Protein AF-A0A0F9CSI6-F1 (afdb_monomer)

Nearest PDB structures (foldseek):
  2dju-assembly1_A  TM=5.376E-01  e=1.539E+00  Homo sapiens
  8oe0-assembly1_D  TM=5.658E-01  e=5.047E+00  Mus musculus
  5eiv-assembly1_B  TM=4.248E-01  e=2.475E+00  Homo sapiens
  5eiq-assembly1_A  TM=4.488E-01  e=3.980E+00  Homo sapiens
  8odz-assembly1_D  TM=4.877E-01  e=4.482E+00  Mus musculus

pLDDT: mean 83.62, std 13.26, range [45.41, 95.31]

Solvent-accessible surface area (backbone atoms only — not comparable to full-atom values): 5290 Å² total; per-residue (Å²): 118,24,17,38,31,37,36,32,24,47,68,94,55,94,52,77,79,44,76,47,65,46,82,37,68,68,44,69,76,52,68,69,64,51,40,55,59,34,45,78,69,47,28,41,72,46,77,87,66,98,81,69,70,75,83,77,36,54,25,36,32,42,34,29,15,8,73,34,77,88,47,65,60,69,47,83,31,63,81,43,78,37,38,22,30,76,53,78,78,83,82,117

Sequence (92 aa):
MGWTIVRLEHVGDAGVVAQYAKRSRLTDPRWAFVSELLSGRGYELGPIVGLTPKVDWPFAAYVYTSPRKDGYGRAGSQLHRWPVRLMD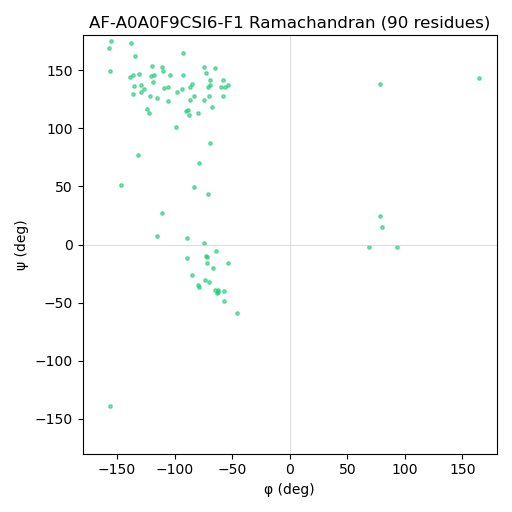WRAA

Foldseek 3Di:
DAWKKKFKDFVPDPDGPDIDIDDDPLEADDPVVVQVRVVVVQKHWDDPDDDDDCVQFGMKIFIATDRDRVRPDGSPYDTDITGMDGHPPVPD

Mean predicted aligned error: 6.28 Å

Structure (mmCIF, N/CA/C/O backbone):
data_AF-A0A0F9CSI6-F1
#
_entry.id   AF-A0A0F9CSI6-F1
#
loop_
_atom_site.group_PDB
_atom_site.id
_atom_site.type_symbol
_atom_site.label_atom_id
_atom_site.label_alt_id
_atom_site.label_comp_id
_atom_site.label_asym_id
_atom_site.label_entity_id
_atom_site.label_seq_id
_atom_site.pdbx_PDB_ins_code
_atom_site.Cartn_x
_atom_site.Cartn_y
_atom_site.Cartn_z
_atom_site.occupancy
_atom_site.B_iso_or_equiv
_atom_site.auth_seq_id
_atom_site.auth_comp_id
_atom_site.auth_asym_id
_atom_site.auth_atom_id
_atom_site.pdbx_PDB_model_num
ATOM 1 N N . MET A 1 1 ? 12.031 -10.129 -11.373 1.00 84.75 1 MET A N 1
ATOM 2 C CA . MET A 1 1 ? 11.064 -10.115 -10.245 1.00 84.75 1 MET A CA 1
ATOM 3 C C . MET A 1 1 ? 11.368 -8.934 -9.336 1.00 84.75 1 MET A C 1
ATOM 5 O O . MET A 1 1 ? 12.502 -8.477 -9.346 1.00 84.75 1 MET A O 1
ATOM 9 N N . GLY A 1 2 ? 10.401 -8.468 -8.544 1.00 91.25 2 GLY A N 1
ATOM 10 C CA . GLY A 1 2 ? 10.620 -7.422 -7.544 1.00 91.25 2 GLY A CA 1
ATOM 11 C C . GLY A 1 2 ? 9.586 -7.477 -6.428 1.00 91.25 2 GLY A C 1
ATOM 12 O O . GLY A 1 2 ? 9.266 -8.564 -5.939 1.00 91.25 2 GLY A O 1
ATOM 13 N N . TRP A 1 3 ? 9.110 -6.314 -6.010 1.00 93.94 3 TRP A N 1
ATOM 14 C CA . TRP A 1 3 ? 8.230 -6.141 -4.864 1.00 93.94 3 TRP A CA 1
ATOM 15 C C . TRP A 1 3 ? 7.096 -5.195 -5.211 1.00 93.94 3 TRP A C 1
ATOM 17 O O . TRP A 1 3 ? 7.340 -4.139 -5.781 1.00 93.94 3 TRP A O 1
ATOM 27 N N . THR A 1 4 ? 5.878 -5.538 -4.813 1.00 94.44 4 THR A N 1
ATOM 28 C CA . THR A 1 4 ? 4.788 -4.573 -4.690 1.00 94.44 4 THR A CA 1
ATOM 29 C C . THR A 1 4 ? 4.877 -3.967 -3.304 1.00 94.44 4 THR A C 1
ATOM 31 O O . THR A 1 4 ? 4.892 -4.694 -2.309 1.00 94.44 4 THR A O 1
ATOM 34 N N . ILE A 1 5 ? 4.952 -2.646 -3.269 1.00 95.31 5 ILE A N 1
ATOM 35 C CA . ILE A 1 5 ? 5.041 -1.830 -2.071 1.00 95.31 5 ILE A CA 1
ATOM 36 C C . ILE A 1 5 ? 3.690 -1.165 -1.859 1.00 95.31 5 ILE A C 1
ATOM 38 O O . ILE A 1 5 ? 3.104 -0.648 -2.810 1.00 95.31 5 ILE A O 1
ATOM 42 N N . VAL A 1 6 ? 3.219 -1.177 -0.618 1.00 95.06 6 VAL A N 1
ATOM 43 C CA . VAL A 1 6 ? 2.038 -0.443 -0.168 1.00 95.06 6 VAL A CA 1
ATOM 44 C C . VAL A 1 6 ? 2.465 0.437 0.993 1.00 95.06 6 VAL A C 1
ATOM 46 O O . VAL A 1 6 ? 2.890 -0.085 2.023 1.00 95.06 6 VAL A O 1
ATOM 49 N N . ARG A 1 7 ? 2.372 1.756 0.832 1.00 94.19 7 ARG A N 1
ATOM 50 C CA . ARG A 1 7 ? 2.555 2.725 1.918 1.00 94.19 7 ARG A CA 1
ATOM 51 C C . ARG A 1 7 ? 1.200 3.271 2.319 1.00 94.19 7 ARG A C 1
ATOM 53 O O . ARG A 1 7 ? 0.487 3.783 1.463 1.00 94.19 7 ARG A O 1
ATOM 60 N N . LEU A 1 8 ? 0.849 3.133 3.589 1.00 92.75 8 LEU A N 1
ATOM 61 C CA . LEU A 1 8 ? -0.358 3.718 4.152 1.00 92.75 8 LEU A CA 1
ATOM 62 C C . LEU A 1 8 ? -0.026 5.070 4.766 1.00 92.75 8 LEU A C 1
ATOM 64 O O . LEU A 1 8 ? 0.937 5.183 5.522 1.00 92.75 8 LEU A O 1
ATOM 68 N N . GLU A 1 9 ? -0.855 6.060 4.470 1.00 92.12 9 GLU A N 1
ATOM 69 C CA . GLU A 1 9 ? -0.809 7.398 5.061 1.00 92.12 9 GLU A CA 1
ATOM 70 C C . GLU A 1 9 ? -2.213 7.784 5.530 1.00 92.12 9 GLU A C 1
ATOM 72 O O . G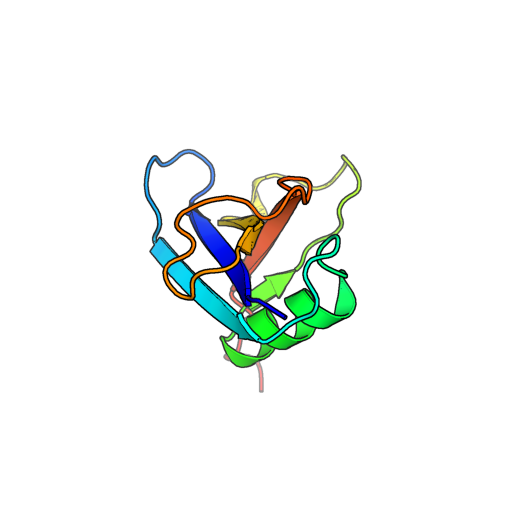LU A 1 9 ? -3.201 7.389 4.901 1.00 92.12 9 GLU A O 1
ATOM 77 N N . HIS A 1 10 ? -2.322 8.554 6.613 1.00 87.31 10 HIS A N 1
ATOM 78 C CA . HIS A 1 10 ? -3.598 9.165 6.985 1.00 87.31 10 HIS A CA 1
ATOM 79 C C . HIS A 1 10 ? -3.978 10.245 5.971 1.00 87.31 10 HIS A C 1
ATOM 81 O O 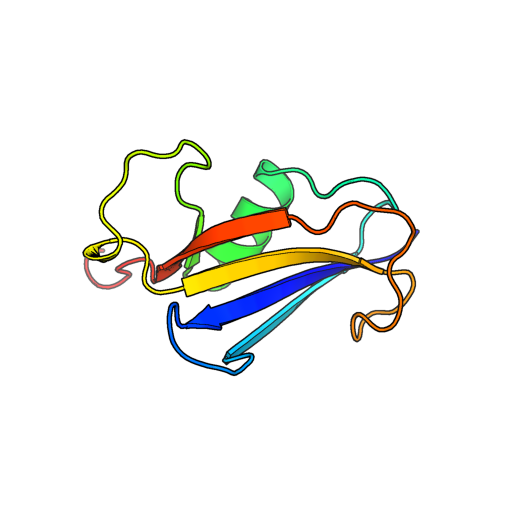. HIS A 1 10 ? -3.151 11.048 5.542 1.00 87.31 10 HIS A O 1
ATOM 87 N N . VAL A 1 11 ? -5.248 10.290 5.576 1.00 83.50 11 VAL A N 1
ATOM 88 C CA . VAL A 1 11 ? -5.725 11.345 4.679 1.00 83.50 11 VAL A CA 1
ATOM 89 C C . VAL A 1 11 ? -5.682 12.687 5.412 1.00 83.50 11 VAL A C 1
ATOM 91 O O . VAL A 1 11 ? -6.400 12.887 6.384 1.00 83.50 11 VAL A O 1
ATOM 94 N N . GLY A 1 12 ? -4.882 13.625 4.901 1.00 78.50 12 GLY A N 1
ATOM 95 C CA . GLY A 1 12 ? -4.752 14.973 5.469 1.00 78.50 12 GLY A CA 1
ATOM 96 C C . GLY A 1 12 ? -3.610 15.132 6.473 1.00 78.50 12 GLY A C 1
ATOM 97 O O . GLY A 1 12 ? -3.381 16.251 6.921 1.00 78.50 12 GLY A O 1
ATOM 98 N N . ASP A 1 13 ? -2.877 14.058 6.769 1.00 78.12 13 ASP A N 1
ATOM 99 C CA . ASP A 1 13 ? -1.636 14.096 7.541 1.00 78.12 13 ASP A CA 1
ATOM 100 C C . ASP A 1 13 ? -0.438 13.766 6.636 1.00 78.12 13 ASP A C 1
ATOM 102 O O . ASP A 1 13 ? -0.575 13.074 5.623 1.00 78.12 13 ASP A O 1
ATOM 106 N N . ALA A 1 14 ? 0.740 14.273 6.984 1.00 69.88 14 ALA A N 1
ATOM 107 C CA . ALA A 1 14 ? 1.981 13.983 6.285 1.00 69.88 14 ALA A CA 1
ATOM 108 C C . ALA A 1 14 ? 2.749 12.894 7.045 1.00 69.88 14 ALA A C 1
ATOM 110 O O . ALA A 1 14 ? 3.432 13.172 8.027 1.00 69.88 14 ALA A O 1
ATOM 111 N N . GLY A 1 15 ? 2.683 11.646 6.575 1.00 76.25 15 GLY A N 1
ATOM 112 C CA . GLY A 1 15 ? 3.475 10.569 7.168 1.00 76.25 15 GLY A CA 1
ATOM 113 C C . GLY A 1 15 ? 3.025 9.163 6.792 1.00 76.25 15 GLY A C 1
ATOM 114 O O . GLY A 1 15 ? 1.833 8.871 6.699 1.00 76.25 15 GLY A O 1
ATOM 115 N N . VAL A 1 16 ? 4.004 8.269 6.620 1.00 82.88 16 VAL A N 1
ATOM 116 C CA . VAL A 1 16 ? 3.762 6.835 6.417 1.00 82.88 16 VAL A CA 1
ATOM 117 C C . VAL A 1 16 ? 3.487 6.184 7.769 1.00 82.88 16 VAL A C 1
ATOM 119 O O . VAL A 1 16 ? 4.389 6.071 8.596 1.00 82.88 16 VAL A O 1
ATOM 122 N N . VAL A 1 17 ? 2.259 5.709 7.971 1.00 88.38 17 VAL A N 1
ATOM 123 C CA . VAL A 1 17 ? 1.862 4.987 9.192 1.00 88.38 17 VAL A CA 1
ATOM 124 C C . VAL A 1 17 ? 2.193 3.502 9.130 1.00 88.38 17 VAL A C 1
ATOM 126 O O . VAL A 1 17 ? 2.400 2.862 10.157 1.00 88.38 17 VAL A O 1
ATOM 129 N N . ALA A 1 18 ? 2.264 2.941 7.922 1.00 90.81 18 ALA A N 1
ATOM 130 C CA . ALA A 1 18 ? 2.677 1.562 7.713 1.00 90.81 18 ALA A CA 1
ATOM 131 C C . ALA A 1 18 ? 3.219 1.349 6.297 1.00 90.81 18 ALA A C 1
ATOM 133 O O . ALA A 1 18 ? 2.763 1.971 5.337 1.00 90.81 18 ALA A O 1
ATOM 134 N N . GLN A 1 19 ? 4.161 0.415 6.159 1.00 94.12 19 GLN A N 1
ATOM 135 C CA . GLN A 1 19 ? 4.644 -0.048 4.862 1.00 94.12 19 GLN A CA 1
ATOM 136 C C . GLN A 1 19 ? 4.601 -1.573 4.788 1.00 94.12 19 GLN A C 1
ATOM 138 O O . GLN A 1 19 ? 5.140 -2.271 5.648 1.00 94.12 19 GLN A O 1
ATOM 143 N N . TYR A 1 20 ? 4.030 -2.088 3.704 1.00 94.44 20 TYR A N 1
ATOM 144 C CA . TYR A 1 20 ? 3.990 -3.511 3.400 1.00 94.44 20 TYR A CA 1
ATOM 145 C C . TYR A 1 20 ? 4.671 -3.795 2.066 1.00 94.44 20 TYR A C 1
ATOM 147 O O . TYR A 1 20 ? 4.591 -3.005 1.126 1.00 94.44 20 TYR A O 1
ATOM 155 N N . ALA A 1 21 ? 5.331 -4.949 1.982 1.00 93.12 21 ALA A N 1
ATOM 156 C CA . ALA A 1 21 ? 5.993 -5.410 0.771 1.00 93.12 21 ALA A CA 1
ATOM 157 C C . ALA A 1 21 ? 5.705 -6.897 0.542 1.00 93.12 21 ALA A C 1
ATOM 159 O O . ALA A 1 21 ? 5.915 -7.721 1.436 1.00 93.12 21 ALA A O 1
ATOM 160 N N . LYS A 1 22 ? 5.269 -7.252 -0.671 1.00 93.88 22 LYS A N 1
ATOM 161 C CA . LYS A 1 22 ? 5.065 -8.644 -1.111 1.00 93.88 22 LYS A CA 1
ATOM 162 C C . LYS A 1 22 ? 5.770 -8.852 -2.451 1.00 93.88 22 LYS A C 1
ATOM 164 O O . LYS A 1 22 ? 5.732 -7.975 -3.314 1.00 93.88 22 LYS A O 1
ATOM 169 N N . ARG A 1 23 ? 6.455 -9.990 -2.617 1.00 92.62 23 ARG A N 1
ATOM 170 C CA . ARG A 1 23 ? 7.143 -10.339 -3.874 1.00 92.62 23 ARG A CA 1
ATOM 171 C C . ARG A 1 23 ? 6.136 -10.392 -5.024 1.00 92.62 23 ARG A C 1
ATOM 173 O O . ARG A 1 23 ? 5.068 -10.979 -4.877 1.00 92.62 23 ARG A O 1
ATOM 180 N N . SER A 1 24 ? 6.493 -9.807 -6.163 1.00 88.00 24 SER A N 1
ATOM 181 C CA . SER A 1 24 ? 5.626 -9.742 -7.343 1.00 88.00 24 SER A CA 1
ATOM 182 C C . SER A 1 24 ? 6.428 -9.579 -8.643 1.00 88.00 24 SER A C 1
ATOM 184 O O . SER A 1 24 ? 7.663 -9.462 -8.650 1.00 88.00 24 SER A O 1
ATOM 186 N N . ARG A 1 25 ? 5.725 -9.615 -9.781 1.00 87.19 25 ARG A N 1
ATOM 187 C CA . ARG A 1 25 ? 6.287 -9.205 -11.076 1.00 87.19 25 ARG A CA 1
ATOM 188 C C . ARG A 1 25 ? 6.420 -7.677 -11.101 1.00 87.19 25 ARG A C 1
ATOM 190 O O . ARG A 1 25 ? 5.619 -6.983 -10.488 1.00 87.19 25 ARG A O 1
ATOM 197 N N . LEU A 1 26 ? 7.434 -7.170 -11.805 1.00 83.00 26 LEU A N 1
ATOM 198 C CA . LEU A 1 26 ? 7.645 -5.730 -12.003 1.00 83.00 26 LEU A CA 1
ATOM 199 C C . LEU A 1 26 ? 6.699 -5.219 -13.095 1.00 83.00 26 LEU A C 1
ATOM 201 O O . LEU A 1 26 ? 7.103 -4.977 -14.225 1.00 83.00 26 LEU A O 1
ATOM 205 N N . THR A 1 27 ? 5.418 -5.179 -12.762 1.00 85.75 27 THR A N 1
ATOM 206 C CA . THR A 1 27 ? 4.314 -4.701 -13.599 1.00 85.75 27 THR A CA 1
ATOM 207 C C . THR A 1 27 ? 3.392 -3.870 -12.722 1.00 85.75 27 THR A C 1
ATOM 209 O O . THR A 1 27 ? 3.553 -3.872 -11.502 1.00 85.75 27 THR A O 1
ATOM 212 N N . ASP A 1 28 ? 2.387 -3.216 -13.296 1.00 83.56 28 ASP A N 1
ATOM 213 C CA . ASP A 1 28 ? 1.448 -2.463 -12.470 1.00 83.56 28 ASP A CA 1
ATOM 214 C C . ASP A 1 28 ? 0.782 -3.349 -11.391 1.00 83.56 28 ASP A C 1
ATOM 216 O O . ASP A 1 28 ? 0.399 -4.501 -11.668 1.00 83.56 28 ASP A O 1
ATOM 220 N N . PRO A 1 29 ? 0.693 -2.857 -10.139 1.00 86.69 29 PRO A N 1
ATOM 221 C C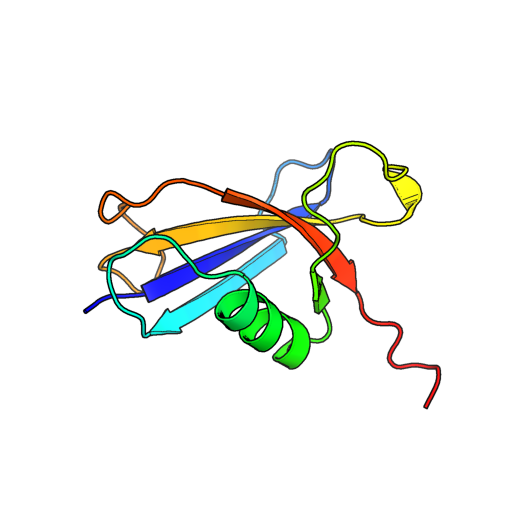A . PRO A 1 29 ? 0.047 -3.566 -9.043 1.00 86.69 29 PRO A CA 1
ATOM 222 C C . PRO A 1 29 ? -1.415 -3.881 -9.362 1.00 86.69 29 PRO A C 1
ATOM 224 O O . PRO A 1 29 ? -2.205 -3.001 -9.692 1.00 86.69 29 PRO A O 1
ATOM 227 N N . ARG A 1 30 ? -1.806 -5.149 -9.212 1.00 89.50 30 ARG A N 1
ATOM 228 C CA . ARG A 1 30 ? -3.196 -5.573 -9.422 1.00 89.50 30 ARG A CA 1
ATOM 229 C C . ARG A 1 30 ? -4.024 -5.371 -8.159 1.00 89.50 30 ARG A C 1
ATOM 231 O O . ARG A 1 30 ? -3.587 -5.766 -7.080 1.00 89.50 30 ARG A O 1
ATOM 238 N N . TRP A 1 31 ? -5.250 -4.876 -8.327 1.00 90.19 31 TRP A N 1
ATOM 239 C CA . TRP A 1 31 ? -6.227 -4.677 -7.250 1.00 90.19 31 TRP A CA 1
ATOM 240 C C . TRP A 1 31 ? -6.333 -5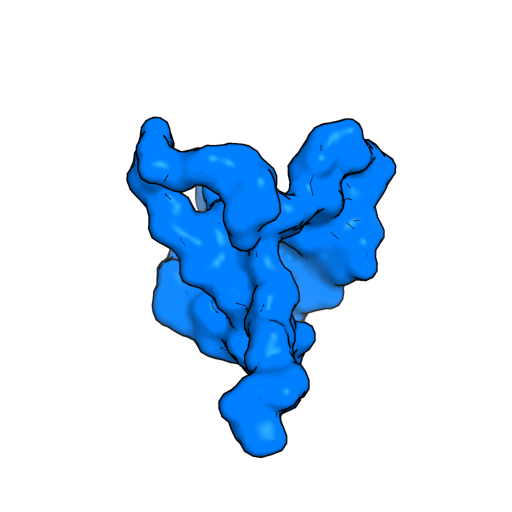.875 -6.301 1.00 90.19 31 TRP A C 1
ATOM 242 O O . TRP A 1 31 ? -6.040 -5.758 -5.117 1.00 90.19 31 TRP A O 1
ATOM 252 N N . ALA A 1 32 ? -6.673 -7.052 -6.840 1.00 90.31 32 ALA A N 1
ATOM 253 C CA . ALA A 1 32 ? -6.896 -8.263 -6.051 1.00 90.31 32 ALA A CA 1
ATOM 254 C C . ALA A 1 32 ? -5.674 -8.653 -5.201 1.00 90.31 32 ALA A C 1
ATOM 256 O O . ALA A 1 32 ? -5.814 -9.011 -4.037 1.00 90.31 32 ALA A O 1
ATOM 257 N N . PHE A 1 33 ? -4.469 -8.513 -5.761 1.00 92.00 33 PHE A N 1
ATOM 258 C CA . PHE A 1 33 ? -3.225 -8.838 -5.062 1.00 92.00 33 PHE A CA 1
ATOM 259 C C . PHE A 1 33 ? -2.979 -7.921 -3.858 1.00 92.00 33 PHE A C 1
ATOM 261 O O . PHE A 1 33 ? -2.492 -8.355 -2.816 1.00 92.00 33 PHE A O 1
ATOM 268 N N . VAL A 1 34 ? -3.293 -6.637 -4.007 1.00 92.44 34 VAL A N 1
ATOM 269 C CA . VAL A 1 34 ? -3.092 -5.637 -2.955 1.00 92.44 34 VAL A CA 1
ATOM 270 C C . VAL A 1 34 ? -4.214 -5.705 -1.925 1.00 92.44 34 VAL A C 1
ATOM 272 O O . VAL A 1 34 ? -3.942 -5.551 -0.740 1.00 92.44 34 VAL A O 1
ATOM 275 N N . SER A 1 35 ? -5.440 -6.012 -2.359 1.00 92.31 35 SER A N 1
ATOM 276 C CA . SER A 1 35 ? -6.575 -6.288 -1.478 1.00 92.31 35 SER A CA 1
ATOM 277 C C . SER A 1 35 ? -6.257 -7.442 -0.533 1.00 92.31 35 SER A C 1
ATOM 279 O O . SER A 1 35 ? -6.423 -7.295 0.669 1.00 92.31 35 SER A O 1
ATOM 281 N N . GLU A 1 36 ? -5.736 -8.554 -1.059 1.00 92.38 36 GLU A N 1
ATOM 282 C CA . GLU A 1 36 ? -5.307 -9.713 -0.265 1.00 92.38 36 GLU A CA 1
ATOM 283 C C . GLU A 1 36 ? -4.164 -9.358 0.705 1.00 92.38 36 GLU A C 1
ATOM 285 O O . GLU A 1 36 ? -4.140 -9.793 1.856 1.00 92.38 36 GLU A O 1
ATOM 290 N N . LEU A 1 37 ? -3.197 -8.546 0.254 1.00 92.50 37 LEU A N 1
ATOM 291 C CA . LEU A 1 37 ? -2.088 -8.096 1.098 1.00 92.50 37 LEU A CA 1
ATOM 292 C C . LEU A 1 37 ? -2.574 -7.242 2.279 1.00 92.50 37 LEU A C 1
ATOM 294 O O . LEU A 1 37 ? -2.054 -7.390 3.383 1.00 92.50 37 LEU A O 1
ATOM 298 N N . LEU A 1 38 ? -3.533 -6.347 2.046 1.00 92.38 38 LEU A N 1
ATOM 299 C CA . LEU A 1 38 ? -4.070 -5.440 3.059 1.00 92.38 38 LEU A CA 1
ATOM 300 C C . LEU A 1 38 ? -5.080 -6.122 3.986 1.00 92.38 38 LEU A C 1
ATOM 302 O O . LEU A 1 38 ? -5.031 -5.885 5.192 1.00 92.38 38 LEU A O 1
ATOM 306 N N . SER A 1 39 ? -5.909 -7.035 3.476 1.00 91.69 39 SER A N 1
ATOM 307 C CA . SER A 1 39 ? -6.853 -7.794 4.306 1.00 91.69 39 SER A CA 1
ATOM 308 C C . SER A 1 39 ? -6.126 -8.656 5.336 1.00 91.69 39 SER A C 1
ATOM 310 O O . SER A 1 39 ? -6.509 -8.678 6.502 1.00 91.69 39 SER A O 1
ATOM 312 N N . GLY A 1 40 ? -4.992 -9.265 4.965 1.00 89.56 40 GLY A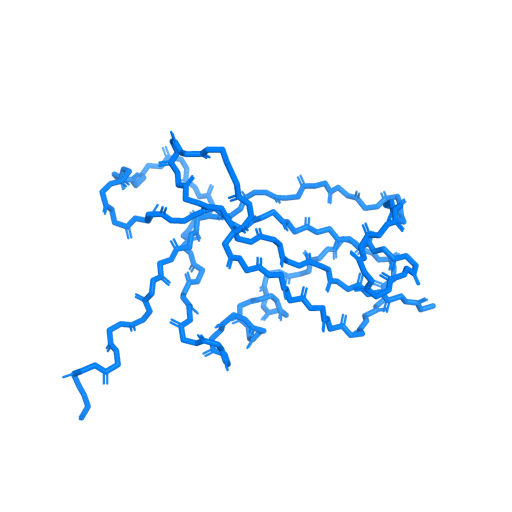 N 1
ATOM 313 C CA . GLY A 1 40 ? -4.111 -9.975 5.904 1.00 89.56 40 GLY A CA 1
ATOM 314 C C . GLY A 1 40 ? -3.470 -9.084 6.981 1.00 89.56 40 GLY A C 1
ATOM 315 O O . GLY A 1 40 ? -2.776 -9.586 7.865 1.00 89.56 40 GLY A O 1
ATOM 316 N N . ARG A 1 41 ? -3.666 -7.763 6.907 1.00 90.69 41 ARG A N 1
ATOM 317 C CA . ARG A 1 41 ? -3.212 -6.761 7.881 1.00 90.69 41 ARG A CA 1
ATOM 318 C C . ARG A 1 41 ? -4.372 -6.048 8.583 1.00 90.69 41 ARG A C 1
ATOM 320 O O . ARG A 1 41 ? -4.113 -5.113 9.330 1.00 90.69 41 ARG A O 1
ATOM 327 N N . GLY A 1 42 ? -5.613 -6.487 8.363 1.00 91.56 42 GLY A N 1
ATOM 328 C CA . GLY A 1 42 ? -6.805 -5.871 8.950 1.00 91.56 42 GLY A CA 1
ATOM 329 C C . GLY A 1 42 ? -7.253 -4.591 8.244 1.00 91.56 42 GLY A C 1
ATOM 330 O O . GLY A 1 42 ? -7.899 -3.754 8.866 1.00 91.56 42 GLY A O 1
ATOM 331 N N . TYR A 1 43 ? -6.909 -4.418 6.965 1.00 92.12 43 TYR A N 1
ATOM 332 C CA . TYR A 1 43 ? -7.316 -3.266 6.162 1.00 92.12 43 TYR A CA 1
ATOM 333 C C . TYR A 1 43 ? -8.182 -3.678 4.976 1.00 92.12 43 TYR A C 1
ATOM 335 O O . TYR A 1 43 ? -7.950 -4.701 4.335 1.00 92.12 43 TYR A O 1
ATOM 343 N N . GLU A 1 44 ? -9.130 -2.819 4.632 1.00 91.75 44 GLU A N 1
ATOM 344 C CA . GLU A 1 44 ? -10.001 -2.950 3.469 1.00 91.75 44 GLU A CA 1
ATOM 345 C C . GLU A 1 44 ? -9.633 -1.903 2.414 1.00 91.75 44 GLU A C 1
ATOM 347 O O . GLU A 1 44 ? -9.437 -0.732 2.744 1.00 91.75 44 GLU A O 1
ATOM 352 N N . LEU A 1 45 ? -9.539 -2.320 1.146 1.00 90.06 45 LEU A N 1
ATOM 353 C CA . LEU A 1 45 ? -9.412 -1.412 0.003 1.00 90.06 45 LEU A CA 1
ATOM 354 C C . LEU A 1 45 ? -10.794 -0.900 -0.423 1.00 90.06 45 LEU A C 1
ATOM 356 O O . LEU A 1 45 ? -11.683 -1.699 -0.710 1.00 90.06 45 LEU A O 1
ATOM 360 N N . GLY A 1 46 ? -10.948 0.416 -0.536 1.00 86.81 46 GLY A N 1
ATOM 361 C CA . GLY A 1 46 ? -12.192 1.063 -0.955 1.00 86.81 46 GLY A CA 1
ATOM 362 C C . GLY A 1 46 ? -12.288 1.327 -2.456 1.00 86.81 46 GLY A C 1
ATOM 363 O O . GLY A 1 46 ? -11.285 1.311 -3.154 1.00 86.81 46 GLY A O 1
ATOM 364 N N . PRO A 1 47 ? -13.474 1.623 -2.997 1.00 79.50 47 PRO A N 1
ATOM 365 C CA . PRO A 1 47 ? -13.664 1.806 -4.437 1.00 79.50 47 PRO A CA 1
ATOM 366 C C . PRO A 1 47 ? -12.773 2.921 -5.029 1.00 79.50 47 PRO A C 1
ATOM 368 O O . PRO A 1 47 ? -12.601 3.981 -4.437 1.00 79.50 47 PRO A O 1
ATOM 371 N N . ILE A 1 48 ? -12.240 2.706 -6.242 1.00 72.31 48 ILE A N 1
ATOM 372 C CA . ILE A 1 48 ? -11.395 3.684 -6.972 1.00 72.31 48 ILE A CA 1
ATOM 373 C C . ILE A 1 48 ? -12.226 4.876 -7.508 1.00 72.31 48 ILE A C 1
ATOM 375 O O . ILE A 1 48 ? -11.677 5.909 -7.887 1.00 72.31 48 ILE A O 1
ATOM 379 N N . VAL A 1 49 ? -13.557 4.750 -7.562 1.00 57.78 49 VAL A N 1
ATOM 380 C CA . VAL A 1 49 ? -14.446 5.678 -8.282 1.00 57.78 49 VAL A CA 1
ATOM 381 C C . VAL A 1 49 ? -14.844 6.879 -7.413 1.00 57.78 49 VAL A C 1
ATOM 383 O O . VAL A 1 49 ? -15.202 6.734 -6.247 1.00 57.78 49 VAL A O 1
ATOM 386 N N . GLY A 1 50 ? -14.786 8.073 -8.012 1.00 55.06 50 GLY A N 1
ATOM 387 C CA . GLY A 1 50 ? -14.749 9.394 -7.370 1.00 55.06 50 GLY A CA 1
ATOM 388 C C . GLY A 1 50 ? -16.017 9.909 -6.680 1.00 55.06 50 GLY A C 1
ATOM 389 O O . GLY A 1 50 ? -16.329 11.085 -6.828 1.00 55.06 50 GLY A O 1
ATOM 390 N N . LEU A 1 51 ? -16.734 9.085 -5.915 1.00 46.34 51 LEU A N 1
ATOM 391 C CA . LEU A 1 51 ? -17.956 9.493 -5.207 1.00 46.34 51 LEU A CA 1
ATOM 392 C C . LEU A 1 51 ? -18.136 8.763 -3.866 1.00 46.34 51 LEU A C 1
ATOM 394 O O . LEU A 1 51 ? -19.187 8.185 -3.615 1.00 46.34 51 LEU A O 1
ATOM 398 N N . THR A 1 52 ? -17.133 8.743 -2.984 1.00 50.91 52 THR A N 1
ATOM 399 C CA . THR A 1 52 ? -17.357 8.261 -1.604 1.00 50.91 52 THR A CA 1
ATOM 400 C C . THR A 1 52 ? -16.894 9.309 -0.589 1.00 50.91 52 THR A C 1
ATOM 402 O O . THR A 1 52 ? -15.818 9.887 -0.787 1.00 50.91 52 THR A O 1
ATOM 405 N N . PRO A 1 53 ? -17.689 9.618 0.457 1.00 50.91 53 PRO A N 1
ATOM 406 C CA . PRO A 1 53 ? -17.335 10.618 1.457 1.00 50.91 53 PRO A CA 1
ATOM 407 C C . PRO A 1 53 ? -15.958 10.323 2.054 1.00 50.91 53 PRO A C 1
ATOM 409 O O . PRO A 1 53 ? -15.657 9.186 2.410 1.00 50.91 53 PRO A O 1
ATOM 412 N N . LYS A 1 54 ? -15.131 11.364 2.225 1.00 55.34 54 LYS A N 1
ATOM 413 C CA . LYS A 1 54 ? -13.816 11.280 2.894 1.00 55.34 54 LYS A CA 1
ATOM 414 C C . LYS A 1 54 ? -13.880 10.654 4.300 1.00 55.34 54 LYS A C 1
ATOM 416 O O . LYS A 1 54 ? -12.843 10.286 4.834 1.00 55.34 54 LYS A O 1
ATOM 421 N N . VAL A 1 55 ? -15.075 10.570 4.888 1.00 57.84 55 VAL A N 1
ATOM 422 C CA . VAL A 1 55 ? -15.317 10.112 6.260 1.00 57.84 55 VAL A CA 1
ATOM 423 C C . VAL A 1 55 ? -15.150 8.590 6.406 1.00 57.84 55 VAL A C 1
ATOM 425 O O . VAL A 1 55 ? -14.676 8.151 7.446 1.00 57.84 55 VAL A O 1
ATOM 428 N N . ASP A 1 56 ? -15.425 7.792 5.365 1.00 71.69 56 ASP A N 1
ATOM 429 C CA . ASP A 1 56 ? -15.399 6.317 5.468 1.00 71.69 56 ASP A CA 1
ATOM 430 C C . ASP A 1 56 ? -14.026 5.681 5.176 1.00 71.69 56 ASP A C 1
ATOM 432 O O . ASP A 1 56 ? -13.819 4.494 5.434 1.00 71.69 56 ASP A O 1
ATOM 436 N N . TRP A 1 57 ? -13.073 6.457 4.645 1.00 85.69 57 TRP A N 1
ATOM 437 C CA . TRP A 1 57 ? -11.771 5.962 4.173 1.00 85.69 57 TRP A CA 1
ATOM 438 C C . TRP A 1 57 ? -10.616 6.821 4.709 1.00 85.69 57 TRP A C 1
ATOM 440 O O . TRP A 1 57 ? -10.073 7.660 3.985 1.00 85.69 57 TRP A O 1
ATOM 450 N N . PRO A 1 58 ? -10.234 6.640 5.986 1.00 87.06 58 PRO A N 1
ATOM 451 C CA . PRO A 1 58 ? -9.291 7.521 6.675 1.00 87.06 58 PRO A CA 1
ATOM 452 C C . PRO A 1 58 ? -7.832 7.368 6.221 1.00 87.06 58 PRO A C 1
ATOM 454 O O . PRO A 1 58 ? -6.995 8.192 6.597 1.00 87.06 58 PRO A O 1
ATOM 457 N N . PHE A 1 59 ? -7.508 6.346 5.422 1.00 90.06 59 PHE A N 1
ATOM 458 C CA . PHE A 1 59 ? -6.159 6.096 4.920 1.00 90.06 59 PHE A CA 1
ATOM 459 C C . PHE A 1 59 ? -6.096 6.138 3.391 1.00 90.06 59 PHE A C 1
ATOM 461 O O . PHE A 1 59 ? -7.055 5.825 2.683 1.00 90.06 59 PHE A O 1
ATOM 468 N N . ALA A 1 60 ? -4.916 6.465 2.873 1.00 90.88 60 ALA A N 1
ATOM 469 C CA . ALA A 1 60 ? -4.551 6.293 1.478 1.00 90.88 60 ALA A CA 1
ATOM 470 C C . AL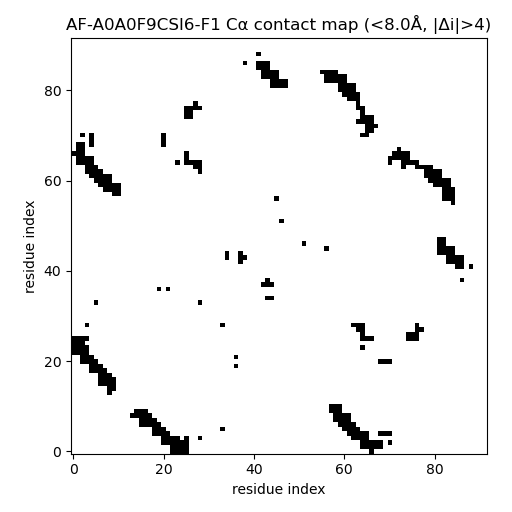A A 1 60 ? -3.417 5.265 1.362 1.00 90.88 60 ALA A C 1
ATOM 472 O O . ALA A 1 60 ? -2.370 5.415 1.987 1.00 90.88 60 ALA A O 1
ATOM 473 N N . ALA A 1 61 ? -3.613 4.240 0.533 1.00 92.94 61 ALA A N 1
ATOM 474 C CA . ALA A 1 61 ? -2.571 3.320 0.101 1.00 92.94 61 ALA A CA 1
ATOM 475 C C . ALA A 1 61 ? -1.902 3.835 -1.170 1.00 92.94 61 ALA A C 1
ATOM 477 O O . ALA A 1 61 ? -2.514 3.862 -2.239 1.00 92.94 61 ALA A O 1
ATOM 478 N N . TYR A 1 62 ? -0.624 4.174 -1.065 1.00 92.50 62 TYR A N 1
ATOM 479 C CA . TYR A 1 62 ? 0.252 4.414 -2.200 1.00 92.50 62 TYR A CA 1
ATOM 480 C C . TYR A 1 62 ? 0.893 3.105 -2.631 1.00 92.50 62 TYR A C 1
ATOM 482 O O . TYR A 1 62 ? 1.659 2.494 -1.880 1.00 92.50 62 TYR A O 1
ATOM 490 N N . VAL A 1 63 ? 0.572 2.672 -3.844 1.00 93.50 63 VAL A N 1
ATOM 491 C CA . VAL A 1 63 ? 0.915 1.347 -4.347 1.00 93.50 63 VAL A CA 1
ATOM 492 C C . VAL A 1 63 ? 1.763 1.464 -5.599 1.00 93.50 63 VAL A C 1
ATOM 494 O O . VAL A 1 63 ? 1.392 2.140 -6.557 1.00 93.50 63 VAL A O 1
ATOM 497 N N . TYR A 1 64 ? 2.907 0.790 -5.601 1.00 93.31 64 TYR A N 1
ATOM 498 C CA . TYR A 1 64 ? 3.819 0.746 -6.741 1.00 93.31 64 TYR A CA 1
ATOM 499 C C . TYR A 1 64 ? 4.697 -0.505 -6.676 1.00 93.31 64 TYR A C 1
ATOM 501 O O . TYR A 1 64 ? 4.729 -1.205 -5.663 1.00 93.31 64 TYR A O 1
ATOM 509 N N . THR A 1 65 ? 5.428 -0.802 -7.749 1.00 93.50 65 THR A N 1
ATOM 510 C CA . THR A 1 65 ? 6.453 -1.848 -7.741 1.00 93.50 65 THR A CA 1
ATOM 511 C C . THR A 1 65 ? 7.863 -1.284 -7.673 1.00 93.50 65 THR A C 1
ATOM 513 O O . THR A 1 65 ? 8.176 -0.227 -8.225 1.00 93.50 65 THR A O 1
ATOM 516 N N . SER A 1 66 ? 8.734 -2.009 -6.981 1.00 92.38 66 SER A N 1
ATOM 517 C CA . SER A 1 66 ? 10.130 -1.662 -6.755 1.00 92.38 66 SER A CA 1
ATOM 518 C C . SER A 1 66 ? 11.015 -2.894 -6.958 1.00 92.38 66 SER A C 1
ATOM 520 O O . SER A 1 66 ? 10.604 -4.012 -6.626 1.00 92.38 66 SER A O 1
ATOM 522 N N . PRO A 1 67 ? 12.250 -2.741 -7.470 1.00 92.75 67 PRO A N 1
ATOM 523 C CA . PRO A 1 67 ? 13.218 -3.833 -7.439 1.00 92.75 67 PRO A CA 1
ATOM 524 C C . PRO A 1 67 ? 13.658 -4.169 -6.002 1.00 92.75 67 PRO A C 1
ATOM 526 O O . PRO A 1 67 ? 14.126 -5.282 -5.750 1.00 92.75 67 PRO A O 1
ATOM 529 N N . ARG A 1 68 ? 13.481 -3.246 -5.046 1.00 91.38 68 ARG A N 1
ATOM 530 C CA . ARG A 1 68 ? 13.930 -3.377 -3.656 1.00 91.38 68 ARG A CA 1
ATOM 531 C C . ARG A 1 68 ? 12.756 -3.546 -2.690 1.00 91.38 68 ARG A C 1
ATOM 533 O O . ARG A 1 68 ? 11.659 -3.049 -2.920 1.00 91.38 68 ARG A O 1
ATOM 540 N N . LYS A 1 69 ? 12.995 -4.279 -1.598 1.00 91.81 69 LYS A N 1
ATOM 541 C CA . LYS A 1 69 ? 11.970 -4.605 -0.587 1.00 91.81 69 LYS A CA 1
ATOM 542 C C . LYS A 1 69 ? 11.554 -3.390 0.244 1.00 91.81 69 LYS A C 1
ATOM 544 O O . LYS A 1 69 ? 10.415 -3.310 0.685 1.00 91.81 69 LYS A O 1
ATOM 549 N N . ASP A 1 70 ? 12.488 -2.474 0.463 1.00 90.31 70 ASP A N 1
ATOM 550 C CA . ASP A 1 70 ? 12.285 -1.209 1.176 1.00 90.31 70 ASP A CA 1
ATOM 551 C C . ASP A 1 70 ? 11.463 -0.189 0.365 1.00 90.31 70 ASP A C 1
ATOM 553 O O . ASP A 1 70 ? 11.014 0.822 0.904 1.00 90.31 70 ASP A O 1
ATOM 557 N N . GLY A 1 71 ? 11.236 -0.468 -0.921 1.00 86.56 71 GLY A N 1
ATOM 558 C CA . GLY A 1 71 ? 10.524 0.398 -1.844 1.00 86.56 71 GLY A CA 1
ATOM 559 C C . GLY A 1 71 ? 11.356 1.545 -2.406 1.00 86.56 71 GLY A C 1
ATOM 560 O O . GLY A 1 71 ? 10.770 2.475 -2.966 1.00 86.56 71 GLY A O 1
ATOM 561 N N . TYR A 1 72 ? 12.688 1.498 -2.284 1.00 86.12 72 TYR A N 1
ATOM 562 C CA . TYR A 1 72 ? 13.574 2.467 -2.922 1.00 86.12 72 TYR A CA 1
ATOM 563 C C . TYR A 1 72 ? 13.674 2.213 -4.434 1.00 86.12 72 TYR A C 1
ATOM 565 O O . TYR A 1 72 ? 14.046 1.128 -4.889 1.00 86.12 72 TYR A O 1
ATOM 573 N N . GLY A 1 73 ? 13.357 3.247 -5.216 1.00 82.69 73 GLY A N 1
ATOM 574 C CA . GLY A 1 73 ? 13.253 3.183 -6.675 1.00 82.69 73 GLY A CA 1
ATOM 575 C C . GLY A 1 73 ? 11.939 2.549 -7.148 1.00 82.69 73 GLY A C 1
ATOM 576 O O . GLY A 1 73 ? 11.478 1.550 -6.594 1.00 82.69 73 GLY A O 1
ATOM 577 N N . ARG A 1 74 ? 11.331 3.125 -8.193 1.00 79.31 74 ARG A N 1
ATOM 578 C CA . ARG A 1 74 ? 10.141 2.566 -8.857 1.00 79.31 74 ARG A CA 1
ATOM 579 C C . ARG A 1 74 ? 10.568 1.804 -10.104 1.00 79.31 74 ARG A C 1
ATOM 581 O O . ARG A 1 74 ? 11.316 2.334 -10.920 1.00 79.31 74 ARG A O 1
ATOM 588 N N . ALA A 1 75 ? 10.073 0.586 -10.271 1.00 78.19 75 ALA A N 1
ATOM 589 C CA . ALA A 1 75 ? 10.378 -0.263 -11.420 1.00 78.19 75 ALA A CA 1
ATOM 590 C C . ALA A 1 75 ? 9.491 0.061 -12.638 1.00 78.19 75 ALA A C 1
ATOM 592 O O . ALA A 1 75 ? 8.852 -0.828 -13.188 1.00 78.19 75 ALA A O 1
ATOM 593 N N . GLY A 1 76 ? 9.382 1.337 -13.017 1.00 69.75 76 GLY A N 1
ATOM 594 C CA . GLY A 1 76 ? 8.571 1.765 -14.166 1.00 69.75 76 GLY A CA 1
ATOM 595 C C . GLY A 1 76 ? 7.048 1.627 -14.010 1.00 69.75 76 GLY A C 1
ATOM 596 O O . GLY A 1 76 ? 6.328 2.045 -14.908 1.00 69.75 76 GLY A O 1
ATOM 597 N N . SER A 1 77 ? 6.539 1.096 -12.891 1.00 77.25 77 SER A N 1
ATOM 598 C CA . SER A 1 77 ? 5.096 1.041 -12.620 1.00 77.25 77 SER A CA 1
ATOM 599 C C . SER A 1 77 ? 4.530 2.404 -12.241 1.00 77.25 77 SER A C 1
ATOM 601 O O . SER A 1 77 ? 5.214 3.216 -11.601 1.00 77.25 77 SER A O 1
ATOM 603 N N . GLN A 1 78 ? 3.246 2.600 -12.522 1.00 83.19 78 GLN A N 1
ATOM 604 C CA . GLN A 1 78 ? 2.521 3.771 -12.047 1.00 83.19 78 GLN A CA 1
ATOM 605 C C . GLN A 1 78 ? 2.411 3.774 -10.515 1.00 83.19 78 GLN A C 1
ATOM 607 O O . GLN A 1 78 ? 2.448 2.735 -9.851 1.00 83.19 78 GLN A O 1
ATOM 612 N N . LEU A 1 79 ? 2.326 4.979 -9.947 1.00 88.25 79 LEU A N 1
ATOM 613 C CA . LEU A 1 79 ? 1.982 5.159 -8.543 1.00 88.25 79 LEU A CA 1
ATOM 614 C C . LEU A 1 79 ? 0.461 5.225 -8.443 1.00 88.25 79 LEU A C 1
ATOM 616 O O . LEU A 1 79 ? -0.143 6.197 -8.892 1.00 88.25 79 LEU A O 1
ATOM 620 N N . HIS A 1 80 ? -0.144 4.209 -7.843 1.00 89.75 80 HIS A N 1
ATOM 621 C CA . HIS A 1 80 ? -1.574 4.201 -7.566 1.00 89.75 80 HIS A CA 1
ATOM 622 C C . HIS A 1 80 ? -1.840 4.737 -6.166 1.00 89.75 80 HIS A C 1
ATOM 624 O O . HIS A 1 80 ? -1.060 4.497 -5.246 1.00 89.75 80 HIS A O 1
ATOM 630 N N . ARG A 1 81 ? -2.960 5.438 -6.007 1.00 90.50 81 ARG A N 1
ATOM 631 C CA . ARG A 1 81 ? -3.463 5.901 -4.716 1.00 90.50 81 ARG A CA 1
ATOM 632 C C . ARG A 1 81 ? -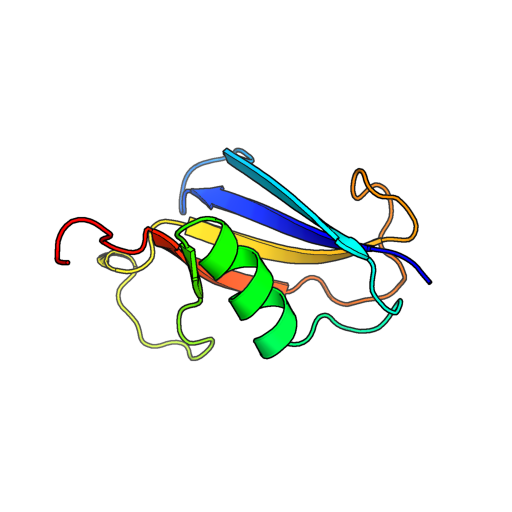4.859 5.335 -4.520 1.00 90.50 81 ARG A C 1
ATOM 634 O O . ARG A 1 81 ? -5.765 5.707 -5.262 1.00 90.50 81 ARG A O 1
ATOM 641 N N . TRP A 1 82 ? -5.023 4.445 -3.549 1.00 90.81 82 TRP A N 1
ATOM 642 C CA . TRP A 1 82 ? -6.297 3.784 -3.267 1.00 90.81 82 TRP A CA 1
ATOM 643 C C . TRP A 1 82 ? -6.786 4.102 -1.854 1.00 90.81 82 TRP A C 1
ATOM 645 O O . TRP A 1 82 ? -5.966 4.164 -0.939 1.00 90.81 82 TRP A O 1
ATOM 655 N N . PRO A 1 83 ? -8.093 4.338 -1.661 1.00 90.75 83 PRO A N 1
ATOM 656 C CA . PRO A 1 83 ? -8.652 4.576 -0.337 1.00 90.75 83 PRO A CA 1
ATOM 657 C C . PRO A 1 83 ? -8.606 3.294 0.497 1.00 90.75 83 PRO A C 1
ATOM 659 O O . PRO A 1 83 ? -8.817 2.200 -0.027 1.00 90.75 83 PRO A O 1
ATOM 662 N N . VAL A 1 84 ? -8.312 3.431 1.789 1.00 91.12 84 VAL A N 1
ATOM 663 C CA . VAL A 1 84 ? -8.174 2.314 2.729 1.00 91.12 84 VAL A CA 1
ATOM 664 C C . VAL A 1 84 ? -8.818 2.658 4.067 1.00 91.12 84 VAL A C 1
ATOM 666 O O . VAL A 1 84 ? -8.765 3.801 4.522 1.00 91.12 84 VAL A O 1
ATOM 669 N N . ARG A 1 85 ? -9.422 1.659 4.711 1.00 90.56 85 ARG A N 1
ATOM 670 C CA . ARG A 1 85 ? -9.910 1.748 6.092 1.00 90.56 85 ARG A CA 1
ATOM 671 C C . ARG A 1 85 ? -9.505 0.518 6.890 1.00 90.56 85 ARG A C 1
ATOM 673 O O . ARG A 1 85 ? -9.137 -0.505 6.313 1.00 90.56 85 ARG A O 1
ATOM 680 N N . LEU A 1 86 ? -9.554 0.630 8.211 1.00 89.88 86 LEU A N 1
ATOM 681 C CA . LEU A 1 86 ? -9.431 -0.531 9.088 1.00 89.88 86 LEU A CA 1
ATOM 682 C C . LEU A 1 86 ? -10.699 -1.378 8.963 1.00 89.88 86 LEU A C 1
ATOM 684 O O . LEU A 1 86 ? -11.803 -0.841 8.959 1.00 89.88 86 LEU A O 1
ATOM 688 N N . MET A 1 87 ? -10.531 -2.692 8.855 1.00 87.50 87 MET A N 1
ATOM 689 C CA . MET A 1 87 ? -11.639 -3.631 8.983 1.00 87.50 87 MET A CA 1
ATOM 690 C C . MET A 1 87 ? -12.086 -3.637 10.446 1.00 87.50 87 MET A C 1
ATOM 692 O O . MET A 1 87 ? -11.261 -3.839 11.342 1.00 87.50 87 MET A O 1
ATOM 696 N N . ASP A 1 88 ? -13.379 -3.435 10.695 1.00 69.50 88 ASP A N 1
ATOM 697 C CA . ASP A 1 88 ? -13.964 -3.611 12.024 1.00 69.50 88 ASP A CA 1
ATOM 698 C C . ASP A 1 88 ? -13.954 -5.105 12.382 1.00 69.50 88 ASP A C 1
ATOM 700 O O . ASP A 1 88 ? -14.897 -5.852 12.141 1.00 69.50 88 ASP A O 1
ATOM 704 N N . TRP A 1 89 ? -12.848 -5.571 12.958 1.00 57.28 89 TRP A N 1
ATOM 705 C CA . TRP A 1 89 ? -12.686 -6.954 13.417 1.00 57.28 89 TRP A CA 1
ATOM 706 C C . TRP A 1 89 ? -13.462 -7.249 14.713 1.00 57.28 89 TRP A C 1
ATOM 708 O O . TRP A 1 89 ? -13.400 -8.361 15.225 1.00 57.28 89 TRP A O 1
ATOM 718 N N . ARG A 1 90 ? -14.196 -6.264 15.253 1.00 47.50 90 ARG A N 1
ATOM 719 C CA . ARG A 1 90 ? -15.003 -6.374 16.481 1.00 47.50 90 ARG A CA 1
ATOM 720 C C . ARG A 1 90 ? -16.448 -6.847 16.268 1.00 47.50 90 ARG A C 1
ATOM 722 O O . ARG A 1 90 ? -17.206 -6.869 17.230 1.00 47.50 90 ARG A O 1
ATOM 729 N N . ALA A 1 91 ? -16.830 -7.230 15.052 1.00 45.41 91 ALA A N 1
ATOM 730 C CA . ALA A 1 91 ? -18.177 -7.723 14.740 1.00 45.41 91 ALA A CA 1
ATOM 731 C C . ALA A 1 91 ? -18.227 -9.229 14.399 1.00 45.41 91 ALA A C 1
ATOM 733 O O . ALA A 1 91 ? -19.108 -9.648 13.649 1.00 45.41 91 ALA A O 1
ATOM 734 N N . ALA A 1 92 ? -17.291 -10.029 14.923 1.00 45.56 92 ALA A N 1
ATOM 735 C CA . ALA A 1 92 ? -17.291 -11.490 14.798 1.00 45.56 92 ALA A CA 1
ATOM 736 C C . ALA A 1 92 ? -17.286 -12.160 16.175 1.00 45.56 92 ALA A C 1
ATOM 738 O O . ALA A 1 92 ? -16.502 -11.703 17.040 1.00 45.5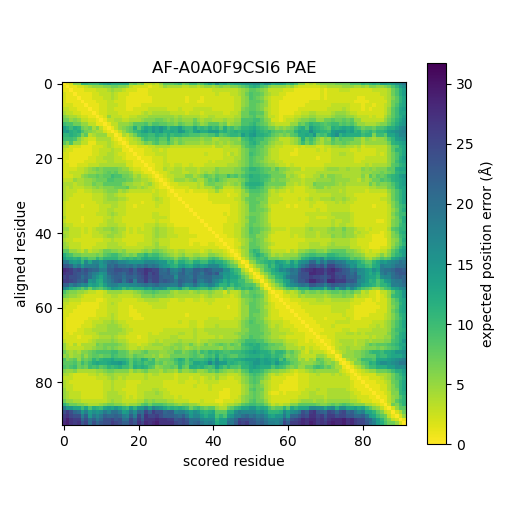6 92 ALA A O 1
#

Organism: NCBI:txid412755

Radius of gyration: 13.09 Å; Cα contacts (8 Å, |Δi|>4): 195; chains: 1; bounding box: 32×26×31 Å

Secondary structure (DSSP, 8-state):
-EEEEEEEEETTS-SEEEEEEEEE-SSPPPHHHHHHHHHTTTEEEPPSSS-S-TTS--EEEEEEEESSTT--S--S---EEEEEEE--TT--